Protein AF-A0A2K0T1P2-F1 (afdb_monomer_lite)

Structure (mmCIF, N/CA/C/O backbone):
data_AF-A0A2K0T1P2-F1
#
_entry.id   AF-A0A2K0T1P2-F1
#
loop_
_atom_site.group_PDB
_atom_site.id
_atom_site.type_symbol
_atom_site.label_atom_id
_atom_site.label_alt_id
_atom_site.label_comp_id
_atom_site.label_asym_id
_atom_site.label_entity_id
_atom_site.label_seq_id
_atom_site.pdbx_PDB_ins_code
_atom_site.Cartn_x
_atom_site.Cartn_y
_atom_site.Cartn_z
_atom_site.occupancy
_atom_site.B_iso_or_equiv
_atom_site.auth_seq_id
_atom_site.auth_comp_id
_atom_site.auth_asym_id
_atom_site.auth_atom_id
_atom_site.pdbx_PDB_model_num
ATOM 1 N N . MET A 1 1 ? -1.086 -5.918 3.665 1.00 89.31 1 MET A N 1
ATOM 2 C CA . MET A 1 1 ? -1.263 -5.015 2.496 1.00 89.31 1 MET A CA 1
ATOM 3 C C . MET A 1 1 ? -0.247 -5.387 1.423 1.00 89.31 1 MET A C 1
ATOM 5 O O . MET A 1 1 ? 0.865 -5.736 1.791 1.00 89.31 1 MET A O 1
ATOM 9 N N . VAL A 1 2 ? -0.609 -5.347 0.136 1.00 94.69 2 VAL A N 1
ATOM 10 C CA . VAL A 1 2 ? 0.267 -5.761 -0.981 1.00 94.69 2 VAL A CA 1
ATOM 11 C C . VAL A 1 2 ? 0.553 -4.573 -1.891 1.00 94.69 2 VAL A C 1
ATOM 13 O O . VAL A 1 2 ? -0.383 -3.948 -2.387 1.00 94.69 2 VAL A O 1
ATOM 16 N N . ASP A 1 3 ? 1.831 -4.298 -2.128 1.00 95.00 3 ASP A N 1
ATOM 17 C CA . ASP A 1 3 ? 2.312 -3.322 -3.098 1.00 95.00 3 ASP A CA 1
ATOM 18 C C . ASP A 1 3 ? 2.809 -4.021 -4.382 1.00 95.00 3 ASP A C 1
ATOM 20 O O . ASP A 1 3 ? 3.843 -4.705 -4.361 1.00 95.00 3 ASP A O 1
ATOM 24 N N . PRO A 1 4 ? 2.114 -3.843 -5.523 1.00 94.50 4 PRO A N 1
ATOM 25 C CA . PRO A 1 4 ? 2.559 -4.360 -6.819 1.00 94.50 4 PRO A CA 1
ATOM 26 C C . PRO A 1 4 ? 3.736 -3.560 -7.413 1.00 94.50 4 PRO A C 1
ATOM 28 O O . PRO A 1 4 ? 4.335 -3.949 -8.427 1.00 94.50 4 PRO A O 1
ATOM 31 N N . GLY A 1 5 ? 4.100 -2.442 -6.782 1.00 93.88 5 GLY A N 1
ATOM 32 C CA . GLY A 1 5 ? 4.999 -1.427 -7.297 1.00 93.88 5 GLY A CA 1
ATOM 33 C C . GLY A 1 5 ? 4.344 -0.581 -8.389 1.00 93.88 5 GLY A C 1
ATOM 34 O O . GLY A 1 5 ? 3.171 -0.741 -8.746 1.00 93.88 5 GLY A O 1
ATOM 35 N N . LEU A 1 6 ? 5.136 0.321 -8.975 1.00 95.31 6 LEU A N 1
ATOM 36 C CA . LEU A 1 6 ? 4.683 1.169 -10.074 1.00 95.31 6 LEU A CA 1
ATOM 37 C C . LEU A 1 6 ? 4.226 0.303 -11.255 1.00 95.31 6 LEU A C 1
ATOM 39 O O . LEU A 1 6 ? 5.048 -0.335 -11.910 1.00 95.31 6 LEU A O 1
ATOM 43 N N . THR A 1 7 ? 2.921 0.289 -11.529 1.00 95.94 7 THR A N 1
ATOM 44 C CA . THR A 1 7 ? 2.313 -0.589 -12.539 1.00 95.94 7 THR A CA 1
ATOM 45 C C . THR A 1 7 ? 1.661 0.247 -13.633 1.00 95.94 7 THR A C 1
ATOM 47 O O . THR A 1 7 ? 0.686 0.964 -13.389 1.00 95.94 7 THR A O 1
ATOM 50 N N . LYS A 1 8 ? 2.199 0.166 -14.855 1.00 95.06 8 LYS A N 1
ATOM 51 C CA . LYS A 1 8 ? 1.643 0.870 -16.019 1.00 95.06 8 LYS A CA 1
ATOM 52 C C . LYS A 1 8 ? 0.371 0.184 -16.516 1.00 95.06 8 LYS A C 1
ATOM 54 O O . LYS A 1 8 ? 0.140 -0.990 -16.241 1.00 95.06 8 LYS A O 1
ATOM 59 N N . GLY A 1 9 ? -0.463 0.933 -17.236 1.00 92.50 9 GLY A N 1
ATOM 60 C CA . GLY A 1 9 ? -1.730 0.431 -17.786 1.00 92.50 9 GLY A CA 1
ATOM 61 C C . GLY A 1 9 ? -2.914 0.428 -16.808 1.00 92.50 9 GLY A C 1
ATOM 62 O O . GLY A 1 9 ? -4.036 0.188 -17.226 1.00 92.50 9 GLY A O 1
ATOM 63 N N . THR A 1 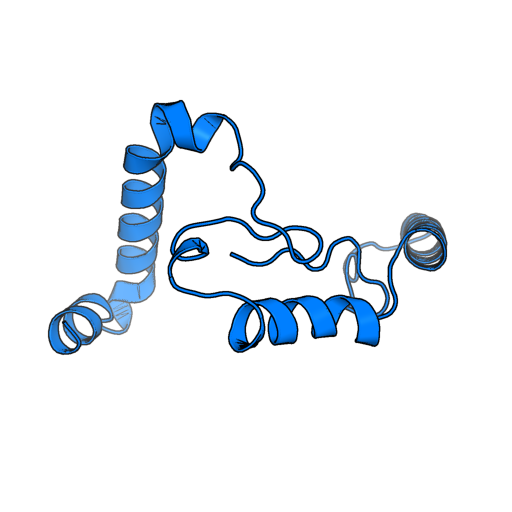10 ? -2.706 0.775 -15.534 1.00 93.06 10 THR A N 1
ATOM 64 C CA . THR A 1 10 ? -3.749 0.804 -14.481 1.00 93.06 10 THR A CA 1
ATOM 65 C C . THR A 1 10 ? -4.608 2.076 -14.475 1.00 93.06 10 THR A C 1
ATOM 67 O O . THR A 1 10 ? -5.529 2.217 -13.671 1.00 93.06 10 THR A O 1
ATOM 70 N N . GLY A 1 11 ? -4.285 3.051 -15.328 1.00 92.56 11 GLY A N 1
ATOM 71 C CA . GLY A 1 11 ? -4.874 4.390 -15.259 1.00 92.56 11 GLY A CA 1
ATOM 72 C C . GLY A 1 11 ? -4.346 5.232 -14.090 1.00 92.56 11 GLY A C 1
ATOM 73 O O . GLY A 1 11 ? -5.007 6.190 -13.682 1.00 92.56 11 GLY A O 1
ATOM 74 N N . LEU A 1 12 ? -3.179 4.893 -13.529 1.00 91.69 12 LEU A N 1
ATOM 75 C CA . LEU A 1 12 ? -2.468 5.768 -12.596 1.00 91.6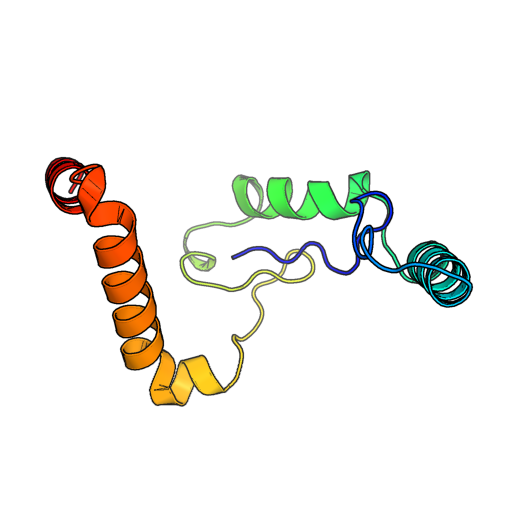9 12 LEU A CA 1
ATOM 76 C C . LEU A 1 12 ? -2.156 7.109 -13.283 1.00 91.69 12 LEU A C 1
ATOM 78 O O . LEU A 1 12 ? -1.569 7.135 -14.364 1.00 91.69 12 LEU A O 1
ATOM 82 N N . GLY A 1 13 ? -2.584 8.218 -12.673 1.00 91.19 13 GLY A N 1
ATOM 83 C CA . GLY A 1 13 ? -2.441 9.558 -13.253 1.00 91.19 13 GLY A CA 1
ATOM 84 C C . GLY A 1 13 ? -3.475 9.922 -14.326 1.00 91.19 13 GLY A C 1
ATOM 85 O O . GLY A 1 13 ? -3.238 10.861 -15.082 1.00 91.19 13 GLY A O 1
ATOM 86 N N . ARG A 1 14 ? -4.609 9.206 -14.411 1.00 94.12 14 ARG A N 1
ATOM 87 C CA . ARG A 1 14 ? -5.677 9.461 -15.403 1.00 94.12 14 ARG A CA 1
ATOM 88 C C . ARG A 1 14 ? -6.217 10.897 -15.400 1.00 94.12 14 ARG A C 1
ATOM 90 O O . ARG A 1 14 ? -6.614 11.385 -16.453 1.00 94.12 14 ARG A O 1
ATOM 97 N N . ASP A 1 15 ? -6.195 11.565 -14.249 1.00 94.31 15 ASP A N 1
ATOM 98 C CA . ASP A 1 15 ? -6.743 12.916 -14.083 1.00 94.31 15 ASP A CA 1
ATOM 99 C C . ASP A 1 15 ? -5.735 14.026 -14.414 1.00 94.31 15 ASP A C 1
ATOM 101 O O . ASP A 1 15 ? -6.099 15.202 -14.470 1.00 94.31 15 ASP A O 1
ATOM 105 N N . VAL A 1 16 ? -4.469 13.674 -14.674 1.00 93.69 16 VAL A N 1
ATOM 106 C CA . VAL A 1 16 ? -3.446 14.636 -15.096 1.00 93.69 16 VAL A CA 1
ATOM 107 C C . VAL A 1 16 ? -3.722 15.056 -16.537 1.00 93.69 16 VAL A C 1
ATOM 109 O O . VAL A 1 16 ? -3.757 14.229 -17.448 1.00 93.69 16 VAL A O 1
ATOM 112 N N . LYS A 1 17 ? -3.897 16.363 -16.753 1.00 93.12 17 LYS A N 1
ATOM 113 C CA . LYS A 1 17 ? -4.243 16.952 -18.055 1.00 93.12 17 LYS A CA 1
ATOM 114 C C . LYS A 1 17 ? -3.065 17.698 -18.681 1.00 93.12 17 LYS A C 1
ATOM 116 O O . LYS A 1 17 ? -2.076 18.021 -18.025 1.00 93.12 17 LYS A O 1
ATOM 121 N N . GLY A 1 18 ? -3.195 17.992 -19.973 1.00 93.81 18 GLY A N 1
ATOM 122 C CA . GLY A 1 18 ? -2.239 18.814 -20.712 1.00 93.81 18 GLY A CA 1
ATOM 1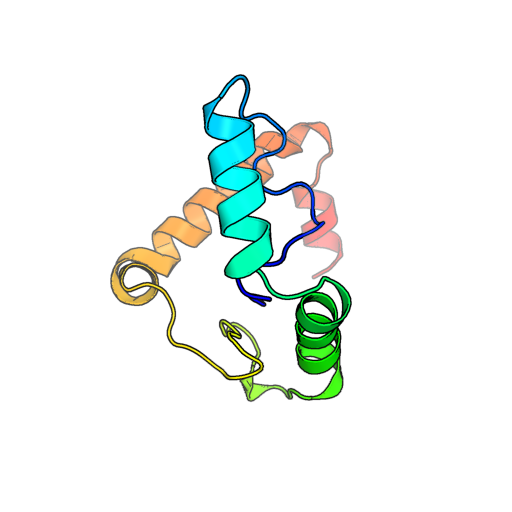23 C C . GLY A 1 18 ? -0.882 18.133 -20.947 1.00 93.81 18 GLY A C 1
ATOM 124 O O . GLY A 1 18 ? -0.785 16.902 -20.885 1.00 93.81 18 GLY A O 1
ATOM 125 N N . PRO A 1 19 ? 0.176 18.918 -21.224 1.00 93.31 19 PRO A N 1
ATOM 126 C CA . PRO A 1 19 ? 1.510 18.408 -21.562 1.00 93.31 19 PRO A CA 1
ATOM 127 C C . PRO A 1 19 ? 2.112 17.474 -20.504 1.00 93.31 19 PRO A C 1
ATOM 129 O O . PRO A 1 19 ? 2.782 16.500 -20.843 1.00 93.31 19 PRO A O 1
ATOM 132 N N . LEU A 1 20 ? 1.811 17.714 -19.223 1.00 94.12 20 LEU A N 1
ATOM 133 C CA . LEU A 1 20 ? 2.281 16.882 -18.114 1.00 94.12 20 LEU A CA 1
ATOM 134 C C . LEU A 1 20 ? 1.774 15.435 -18.211 1.00 94.12 20 LEU A C 1
ATOM 136 O O . LEU A 1 20 ? 2.484 14.509 -17.825 1.00 94.12 20 LEU A O 1
ATOM 140 N N . SER A 1 21 ? 0.587 15.220 -18.788 1.00 93.31 21 SER A N 1
ATOM 141 C CA . SER A 1 21 ? 0.035 13.875 -18.987 1.00 93.31 21 SER A CA 1
ATOM 142 C C . SER A 1 21 ? 0.899 13.023 -19.923 1.00 93.31 21 SER A C 1
ATOM 144 O O . SER A 1 21 ? 1.033 11.819 -19.710 1.00 93.31 21 SER A O 1
ATOM 146 N N . PHE A 1 22 ? 1.531 13.634 -20.930 1.00 93.38 22 PHE A N 1
ATOM 147 C CA . PHE A 1 22 ? 2.411 12.933 -21.864 1.00 93.38 22 PHE A CA 1
ATOM 148 C C . PHE A 1 22 ? 3.731 12.557 -21.201 1.00 93.38 22 PHE A C 1
ATOM 150 O O . PHE A 1 22 ? 4.162 11.412 -21.320 1.00 93.38 22 PHE A O 1
ATOM 157 N N . ALA A 1 23 ? 4.330 13.488 -20.453 1.00 94.69 23 ALA A N 1
ATOM 158 C CA . ALA A 1 23 ? 5.535 13.215 -19.676 1.00 94.69 23 ALA A CA 1
ATOM 159 C C . ALA A 1 23 ? 5.292 12.095 -18.652 1.00 94.69 23 ALA A C 1
ATOM 161 O O . ALA A 1 23 ? 6.075 11.149 -18.575 1.00 94.69 23 ALA A O 1
ATOM 162 N N . LEU A 1 24 ? 4.163 12.146 -17.935 1.00 94.19 24 LEU A N 1
ATOM 163 C CA . LEU A 1 24 ? 3.781 11.116 -16.973 1.00 94.19 24 LEU A CA 1
ATOM 164 C C . LEU A 1 24 ? 3.552 9.760 -17.648 1.00 94.19 24 LEU A C 1
ATOM 166 O O . LEU A 1 24 ? 4.078 8.755 -17.181 1.00 94.19 24 LEU A O 1
ATOM 170 N N . LYS A 1 25 ? 2.823 9.711 -18.769 1.00 93.50 25 LYS A N 1
ATOM 171 C CA . LYS A 1 25 ? 2.630 8.469 -19.538 1.00 93.50 25 LYS A CA 1
ATOM 172 C C . LYS A 1 25 ? 3.953 7.896 -20.043 1.00 93.50 25 LYS A C 1
ATOM 174 O O . LYS A 1 25 ? 4.141 6.686 -19.966 1.00 93.50 25 LYS A O 1
ATOM 179 N N . GLY A 1 26 ? 4.867 8.744 -20.516 1.00 95.06 26 GLY A N 1
ATOM 180 C CA . GLY A 1 26 ? 6.212 8.335 -20.924 1.00 95.06 26 GLY A CA 1
ATOM 181 C C . GLY A 1 26 ? 7.001 7.736 -19.760 1.00 95.06 26 GLY A C 1
ATOM 182 O O . GLY A 1 26 ? 7.498 6.616 -19.863 1.00 95.06 26 GLY A O 1
ATOM 183 N N . PHE A 1 27 ? 7.032 8.433 -18.622 1.00 95.56 27 PHE A N 1
ATOM 184 C CA . PHE A 1 27 ? 7.685 7.959 -17.403 1.00 95.56 27 PHE A CA 1
ATOM 185 C C . PHE A 1 27 ? 7.103 6.625 -16.918 1.00 95.56 27 PHE A C 1
ATOM 187 O O . PHE A 1 27 ? 7.849 5.667 -16.723 1.00 95.56 27 PHE A O 1
ATOM 194 N N . LEU A 1 28 ? 5.775 6.521 -16.794 1.00 95.00 28 LEU A N 1
ATOM 195 C CA . LEU A 1 28 ? 5.090 5.280 -16.423 1.00 95.00 28 LEU A CA 1
ATOM 196 C C . LEU A 1 28 ? 5.363 4.160 -17.434 1.00 95.00 28 LEU A C 1
ATOM 198 O O . LEU A 1 28 ? 5.523 3.010 -17.042 1.00 95.00 28 LEU A O 1
ATOM 202 N N . GLY A 1 29 ? 5.445 4.476 -18.727 1.00 94.81 29 GLY A N 1
ATOM 203 C CA . GLY A 1 29 ? 5.759 3.515 -19.782 1.00 94.81 29 GLY A CA 1
ATOM 204 C C . GLY A 1 29 ? 7.124 2.845 -19.603 1.00 94.81 29 GLY A C 1
ATOM 205 O O . GLY A 1 29 ? 7.239 1.638 -19.843 1.00 94.81 29 GLY A O 1
ATOM 206 N N . VAL A 1 30 ? 8.123 3.610 -19.148 1.00 96.00 30 VAL A N 1
ATOM 207 C CA . VAL A 1 30 ? 9.508 3.154 -18.941 1.00 96.00 30 VAL A CA 1
ATOM 208 C C . VAL A 1 30 ? 9.713 2.549 -17.551 1.00 96.00 30 VAL A C 1
ATOM 210 O O . VAL A 1 30 ? 10.221 1.438 -17.438 1.00 96.00 30 VAL A O 1
ATOM 213 N N . ALA A 1 31 ? 9.314 3.258 -16.494 1.00 95.62 31 ALA A N 1
ATOM 214 C CA . ALA A 1 31 ? 9.563 2.862 -15.108 1.00 95.62 31 ALA A CA 1
ATOM 215 C C . ALA A 1 31 ? 8.531 1.854 -14.572 1.00 95.62 31 ALA A C 1
ATOM 217 O O . ALA A 1 31 ? 8.804 1.121 -13.620 1.00 95.62 31 ALA A O 1
ATOM 218 N N . GLY A 1 32 ? 7.334 1.821 -15.163 1.00 95.12 32 GLY A N 1
ATOM 219 C CA . GLY A 1 32 ? 6.228 0.991 -14.709 1.00 95.12 32 GLY A CA 1
ATOM 220 C C . GLY A 1 32 ? 6.316 -0.454 -15.194 1.00 95.12 32 GLY A C 1
ATOM 221 O O . GLY A 1 32 ? 6.528 -0.746 -16.375 1.00 95.12 32 GLY A O 1
ATOM 222 N N . ARG A 1 33 ? 6.063 -1.380 -14.272 1.00 95.69 33 ARG A N 1
ATOM 223 C CA . ARG A 1 33 ? 5.894 -2.808 -14.547 1.00 95.69 33 ARG A CA 1
ATOM 224 C C . ARG A 1 33 ? 4.621 -3.051 -15.355 1.00 95.69 33 ARG A C 1
ATOM 226 O O . ARG A 1 33 ? 3.630 -2.353 -15.133 1.00 95.69 33 ARG A O 1
ATOM 233 N N . PRO A 1 34 ? 4.622 -4.038 -16.266 1.00 95.81 34 PRO A N 1
ATOM 234 C CA . PRO A 1 34 ? 3.405 -4.447 -16.956 1.00 95.81 34 PRO A CA 1
ATOM 235 C C . PRO A 1 34 ? 2.380 -5.019 -15.960 1.00 95.81 34 PRO A C 1
ATOM 237 O O . PRO A 1 34 ? 2.754 -5.532 -14.899 1.00 95.81 34 PRO A O 1
ATOM 240 N N . THR A 1 35 ? 1.093 -4.913 -16.293 1.00 95.81 35 THR A N 1
ATOM 241 C CA . THR A 1 35 ? -0.022 -5.269 -15.400 1.00 95.81 35 THR A CA 1
ATOM 242 C C . THR A 1 35 ? -0.009 -6.744 -15.011 1.00 95.81 35 THR A C 1
ATOM 244 O O . THR A 1 35 ? -0.336 -7.080 -13.879 1.00 95.81 35 THR A O 1
ATOM 247 N N . GLU A 1 36 ? 0.452 -7.626 -15.891 1.00 96.00 36 GLU A N 1
ATOM 248 C CA . GLU A 1 36 ? 0.615 -9.056 -15.624 1.00 96.00 36 GLU A CA 1
ATOM 249 C C . GLU A 1 36 ? 1.605 -9.293 -14.475 1.00 96.00 36 GLU A C 1
ATOM 251 O O . GLU A 1 36 ? 1.349 -10.082 -13.572 1.00 96.00 36 GLU A O 1
ATOM 256 N N . ARG A 1 37 ? 2.718 -8.548 -14.444 1.00 95.88 37 ARG A N 1
ATOM 257 C CA . ARG A 1 37 ? 3.711 -8.660 -13.364 1.00 95.88 37 ARG A CA 1
ATOM 258 C C . ARG A 1 37 ? 3.214 -8.032 -12.063 1.00 95.88 37 ARG A C 1
ATOM 260 O O . ARG A 1 37 ? 3.478 -8.579 -11.001 1.00 95.88 37 ARG A O 1
ATOM 267 N N . GLY A 1 38 ? 2.525 -6.893 -12.144 1.00 95.25 38 GLY A N 1
ATOM 268 C CA . GLY A 1 38 ? 1.929 -6.254 -10.967 1.00 95.25 38 GLY A CA 1
ATOM 269 C C . GLY A 1 38 ? 0.820 -7.109 -10.351 1.00 95.25 38 GLY A C 1
ATOM 270 O O . GLY A 1 38 ? 0.776 -7.292 -9.146 1.00 95.25 38 GLY A O 1
ATOM 271 N N . SER A 1 39 ? -0.045 -7.708 -11.170 1.00 94.75 3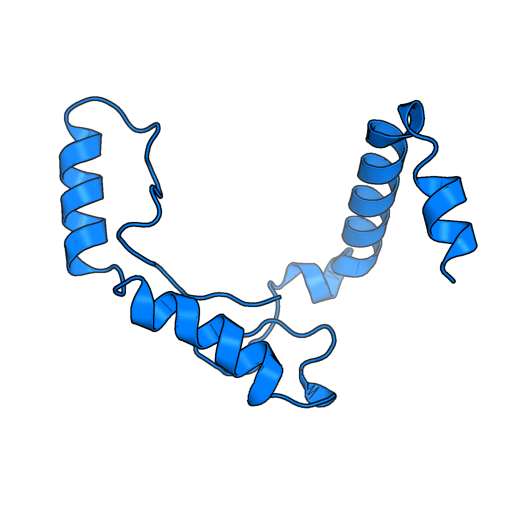9 SER A N 1
ATOM 272 C CA . SER A 1 39 ? -1.123 -8.577 -10.682 1.00 94.75 39 SER A CA 1
ATOM 273 C C . SER A 1 39 ? -0.605 -9.876 -10.057 1.00 94.75 39 SER A C 1
ATOM 275 O O . SER A 1 39 ? -1.158 -10.334 -9.057 1.00 94.75 39 SER A O 1
ATOM 277 N N . ALA A 1 40 ? 0.498 -10.424 -10.577 1.00 95.94 40 ALA A N 1
ATOM 278 C CA . ALA A 1 40 ? 1.136 -11.612 -10.019 1.00 95.94 40 ALA A CA 1
ATOM 279 C C . ALA A 1 40 ? 1.553 -11.449 -8.545 1.00 95.94 40 ALA A C 1
ATOM 281 O O . ALA A 1 40 ? 1.534 -12.435 -7.815 1.00 95.94 40 ALA A O 1
ATOM 282 N N . THR A 1 41 ? 1.856 -10.233 -8.066 1.00 95.56 41 THR A N 1
ATOM 283 C CA . THR A 1 41 ? 2.197 -10.026 -6.645 1.00 95.56 41 THR A CA 1
ATOM 284 C C . THR A 1 41 ? 1.007 -10.258 -5.718 1.00 95.56 41 THR A C 1
ATOM 286 O O . THR A 1 41 ? 1.197 -10.653 -4.574 1.00 95.56 41 THR A O 1
ATOM 289 N N . TYR A 1 42 ? -0.226 -10.029 -6.184 1.00 95.00 42 TYR A N 1
ATOM 290 C CA . TYR A 1 42 ? -1.421 -10.358 -5.403 1.00 95.00 42 TYR A CA 1
ATOM 291 C C . TYR A 1 42 ? -1.648 -11.866 -5.345 1.00 95.00 42 TYR A C 1
ATOM 293 O O . TYR A 1 42 ? -1.989 -12.389 -4.290 1.00 95.00 42 TYR A O 1
ATOM 301 N N . VAL A 1 43 ? -1.428 -12.570 -6.460 1.00 95.62 43 VAL A N 1
ATOM 302 C CA . VAL A 1 43 ? -1.519 -14.038 -6.505 1.00 95.62 43 VAL A CA 1
ATOM 303 C C . VAL A 1 43 ? -0.490 -14.661 -5.565 1.00 95.62 43 VAL A C 1
ATOM 305 O O . VAL A 1 43 ? -0.826 -15.534 -4.771 1.00 95.62 43 VAL A O 1
ATOM 308 N N . ASP A 1 44 ? 0.743 -14.162 -5.604 1.00 95.50 44 ASP A N 1
ATOM 309 C CA . ASP A 1 44 ? 1.810 -14.560 -4.692 1.00 95.50 44 ASP A CA 1
ATOM 310 C C . ASP A 1 44 ? 1.468 -14.252 -3.224 1.00 95.50 44 ASP A C 1
ATOM 312 O O . ASP A 1 44 ? 1.618 -15.117 -2.370 1.00 95.50 44 ASP A O 1
ATOM 316 N N . ALA A 1 45 ? 0.889 -13.089 -2.917 1.00 94.25 45 ALA A N 1
ATOM 317 C CA . ALA A 1 45 ? 0.452 -12.777 -1.555 1.00 94.25 45 ALA A CA 1
ATOM 318 C C . ALA A 1 45 ? -0.601 -13.758 -1.004 1.00 94.25 45 ALA A C 1
ATOM 320 O O . ALA A 1 45 ? -0.624 -14.004 0.201 1.00 94.25 45 ALA A O 1
ATOM 321 N N . VAL A 1 46 ? -1.464 -14.308 -1.867 1.00 93.25 46 VAL A N 1
ATOM 322 C CA . VAL A 1 46 ? -2.520 -15.260 -1.479 1.00 93.25 46 VAL A CA 1
ATOM 323 C C . VAL A 1 46 ? -2.004 -16.699 -1.416 1.00 93.25 46 VAL A C 1
ATOM 325 O O . VAL A 1 46 ? -2.401 -17.444 -0.525 1.00 93.25 46 VAL A O 1
ATOM 328 N N . LEU A 1 47 ? -1.153 -17.109 -2.362 1.00 95.19 47 LEU A N 1
ATOM 329 C CA . LEU A 1 47 ? -0.746 -18.512 -2.538 1.00 95.19 47 LEU A CA 1
ATOM 330 C C . LEU A 1 47 ? 0.680 -18.816 -2.060 1.00 95.19 47 LEU A C 1
ATOM 332 O O . LEU A 1 47 ? 0.986 -19.961 -1.739 1.00 95.19 47 LEU A O 1
ATOM 336 N N . GLY A 1 48 ? 1.557 -17.815 -2.054 1.00 93.56 48 GLY A N 1
ATOM 337 C CA . GLY A 1 48 ? 2.985 -17.934 -1.751 1.00 93.56 48 GLY A CA 1
ATOM 338 C C . GLY A 1 48 ? 3.363 -17.559 -0.318 1.00 93.56 48 GLY A C 1
ATOM 339 O O . GLY A 1 48 ? 4.469 -17.874 0.119 1.00 93.56 48 GLY A O 1
ATOM 340 N N . HIS A 1 49 ? 2.460 -16.930 0.439 1.00 93.00 49 HIS A N 1
ATOM 341 C CA . HIS A 1 49 ? 2.722 -16.480 1.805 1.00 93.00 49 HIS A CA 1
ATOM 342 C C . HIS A 1 49 ? 1.803 -17.149 2.838 1.00 93.00 49 HIS A C 1
ATOM 344 O O . HIS A 1 49 ? 0.620 -17.376 2.601 1.00 93.00 49 HIS A O 1
ATOM 350 N N . GLY A 1 50 ? 2.374 -17.461 4.005 1.00 89.81 50 GLY A N 1
ATOM 351 C CA . GLY A 1 50 ? 1.672 -18.073 5.135 1.00 89.81 50 GLY A CA 1
ATOM 352 C C . GLY A 1 50 ? 1.274 -17.066 6.216 1.00 89.81 50 GLY A C 1
ATOM 353 O O . GLY A 1 50 ? 1.216 -15.861 5.987 1.00 89.81 50 GLY A O 1
ATOM 354 N N . LYS A 1 51 ? 1.049 -17.562 7.439 1.00 90.31 51 LYS A N 1
ATOM 355 C CA . LYS A 1 51 ? 0.643 -16.738 8.595 1.00 90.31 51 LYS A CA 1
ATOM 356 C C . LYS A 1 51 ? 1.613 -15.592 8.901 1.00 90.31 51 LYS A C 1
ATOM 358 O O . LYS A 1 51 ? 1.178 -14.557 9.389 1.00 90.31 51 LYS A O 1
ATOM 363 N N . ASP A 1 52 ? 2.886 -15.747 8.554 1.00 88.12 52 ASP A N 1
ATOM 364 C CA . ASP A 1 52 ? 3.930 -14.748 8.798 1.00 88.12 52 ASP A CA 1
ATOM 365 C C . ASP A 1 52 ? 3.760 -13.460 7.970 1.00 88.12 52 ASP A C 1
ATOM 367 O O . ASP A 1 52 ? 4.403 -12.456 8.265 1.00 88.12 52 ASP A O 1
ATOM 371 N N . SER A 1 53 ? 2.920 -13.450 6.926 1.00 90.12 53 SER A N 1
ATOM 372 C CA . SER A 1 53 ? 2.570 -12.216 6.203 1.00 90.12 53 SER A CA 1
ATOM 373 C C . SER A 1 53 ? 1.347 -11.501 6.786 1.00 90.12 53 SER A C 1
ATOM 375 O O . SER A 1 53 ? 1.018 -10.391 6.354 1.00 90.12 53 SER A O 1
ATOM 377 N N . HIS A 1 54 ? 0.665 -12.093 7.774 1.00 90.31 54 HIS A N 1
ATOM 378 C CA . HIS A 1 54 ? -0.509 -11.486 8.388 1.00 90.31 54 HIS A CA 1
ATOM 379 C C . HIS A 1 54 ? -0.139 -10.154 9.052 1.00 90.31 54 HIS A C 1
ATOM 381 O O . HIS A 1 54 ? 0.870 -10.048 9.744 1.00 90.31 54 HIS A O 1
ATOM 387 N N . GLY A 1 55 ? -0.923 -9.107 8.783 1.00 87.94 55 GLY A N 1
ATOM 388 C CA . GLY A 1 55 ? -0.635 -7.747 9.257 1.00 87.94 55 GLY A CA 1
ATOM 389 C C . GLY A 1 55 ? 0.613 -7.090 8.645 1.00 87.94 55 GLY A C 1
ATOM 390 O O . GLY A 1 55 ? 0.912 -5.945 8.970 1.00 87.94 55 GLY A O 1
ATOM 391 N N . SER A 1 56 ? 1.329 -7.765 7.739 1.00 91.00 56 SER A N 1
ATOM 392 C CA . SER A 1 56 ? 2.552 -7.240 7.127 1.00 91.00 56 SER A CA 1
ATOM 393 C C . SER A 1 56 ? 2.278 -6.442 5.849 1.00 91.00 56 SER A C 1
ATOM 395 O O . SER A 1 56 ? 1.203 -6.503 5.231 1.00 91.00 56 SER A O 1
ATOM 397 N N . PHE A 1 57 ? 3.292 -5.689 5.430 1.00 93.62 57 PHE A N 1
ATOM 398 C CA . PHE A 1 57 ? 3.341 -5.029 4.133 1.00 93.62 57 PHE A CA 1
ATOM 399 C C . PHE A 1 57 ? 4.214 -5.840 3.177 1.00 93.62 57 PHE A C 1
ATOM 401 O O . PHE A 1 57 ? 5.376 -6.107 3.466 1.00 9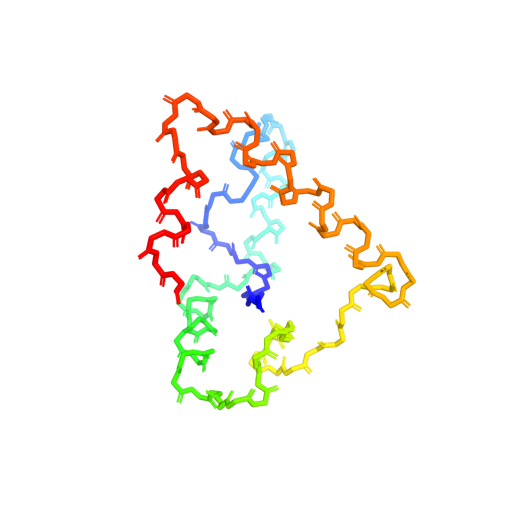3.62 57 PHE A O 1
ATOM 408 N N . LEU A 1 58 ? 3.646 -6.263 2.050 1.00 95.00 58 LEU A N 1
ATOM 409 C CA . LEU A 1 58 ? 4.354 -7.021 1.027 1.00 95.00 58 LEU A CA 1
ATOM 410 C C . LEU A 1 58 ? 4.793 -6.087 -0.091 1.00 95.00 58 LEU A C 1
ATOM 412 O O . LEU A 1 58 ? 3.950 -5.484 -0.746 1.00 95.00 58 LEU A O 1
ATOM 416 N N . MET A 1 59 ? 6.098 -6.025 -0.348 1.00 93.50 59 MET A N 1
ATOM 417 C CA . MET A 1 59 ? 6.671 -5.305 -1.483 1.00 93.50 59 MET A CA 1
ATOM 418 C C . MET A 1 59 ? 7.588 -6.251 -2.251 1.00 93.50 59 MET A C 1
ATOM 420 O O . MET A 1 59 ? 8.513 -6.829 -1.683 1.00 93.50 59 MET A O 1
ATOM 424 N N . ASN A 1 60 ? 7.350 -6.405 -3.556 1.00 90.94 60 ASN A N 1
ATOM 425 C CA . ASN A 1 60 ? 8.103 -7.337 -4.409 1.00 90.94 60 ASN A CA 1
ATOM 426 C C . ASN A 1 60 ? 8.100 -8.786 -3.881 1.00 90.94 60 ASN A C 1
ATOM 428 O O . ASN A 1 60 ? 9.159 -9.418 -3.860 1.00 90.94 60 ASN A O 1
ATOM 432 N N . CYS A 1 61 ? 6.938 -9.294 -3.450 1.00 93.31 61 CYS A N 1
ATOM 433 C CA . CYS A 1 61 ? 6.786 -10.673 -2.950 1.00 93.31 61 CYS A CA 1
ATOM 434 C C . CYS A 1 61 ? 7.625 -10.967 -1.690 1.00 93.31 61 CYS A C 1
ATOM 436 O O . CYS A 1 61 ? 8.103 -12.078 -1.469 1.00 93.31 61 CYS A O 1
ATOM 438 N N . LYS A 1 62 ? 7.895 -9.937 -0.880 1.00 94.12 62 LYS A N 1
ATOM 439 C CA . LYS A 1 62 ? 8.660 -10.043 0.366 1.00 94.12 62 LYS A CA 1
ATOM 440 C C . LYS A 1 62 ? 8.019 -9.198 1.453 1.00 94.12 62 LYS A C 1
ATOM 442 O O . LYS A 1 62 ? 7.543 -8.097 1.173 1.00 94.12 62 LYS A O 1
ATOM 447 N N . ASN A 1 63 ? 8.070 -9.691 2.690 1.00 93.50 63 ASN A N 1
ATOM 448 C CA . ASN A 1 63 ? 7.709 -8.903 3.864 1.00 93.50 63 ASN A CA 1
ATOM 449 C C . ASN A 1 63 ? 8.667 -7.709 3.969 1.00 93.50 63 ASN A C 1
ATOM 451 O O . ASN A 1 63 ? 9.884 -7.876 4.061 1.00 93.50 63 ASN A O 1
ATOM 455 N N . ALA A 1 64 ? 8.101 -6.512 3.927 1.00 93.50 64 ALA A N 1
ATOM 456 C CA . ALA A 1 64 ? 8.791 -5.242 4.031 1.00 93.50 64 ALA A CA 1
ATOM 457 C C . ALA A 1 64 ? 8.382 -4.531 5.333 1.00 93.50 64 ALA A C 1
ATOM 459 O O . ALA A 1 64 ? 7.272 -4.745 5.833 1.00 93.50 64 ALA A O 1
ATOM 460 N N . PRO A 1 65 ? 9.262 -3.684 5.895 1.00 92.50 65 PRO A N 1
ATOM 461 C CA . PRO A 1 65 ? 8.905 -2.860 7.041 1.00 92.50 65 PRO A CA 1
ATOM 462 C C . PRO A 1 65 ? 7.784 -1.882 6.675 1.00 92.50 65 PRO A C 1
ATOM 464 O O . PRO A 1 65 ? 7.663 -1.441 5.529 1.00 92.50 65 PRO A O 1
ATOM 467 N N . LEU A 1 66 ? 6.979 -1.529 7.673 1.00 91.62 66 LEU A N 1
ATOM 468 C CA . LEU A 1 66 ? 5.972 -0.484 7.543 1.00 91.62 66 LEU A CA 1
ATOM 469 C C . LEU A 1 66 ? 6.635 0.899 7.552 1.00 91.62 66 LEU A C 1
ATOM 471 O O . LEU A 1 66 ? 7.808 1.058 7.900 1.00 91.62 66 LEU A O 1
ATOM 475 N N . ALA A 1 67 ? 5.873 1.924 7.173 1.00 90.44 67 ALA A N 1
ATOM 476 C CA . ALA A 1 67 ? 6.323 3.301 7.329 1.00 90.44 67 ALA A CA 1
ATOM 477 C C . ALA A 1 67 ? 6.593 3.615 8.813 1.00 90.44 67 ALA A C 1
ATOM 479 O O . ALA A 1 67 ? 5.899 3.107 9.688 1.00 90.44 67 ALA A O 1
ATOM 480 N N . CYS A 1 68 ? 7.576 4.479 9.089 1.00 92.88 68 CYS A N 1
ATOM 481 C CA . CYS A 1 68 ? 8.078 4.746 10.445 1.00 92.88 68 CYS A CA 1
ATOM 482 C C . CYS A 1 68 ? 6.968 5.052 11.471 1.00 92.88 68 CYS A C 1
ATOM 484 O O . CYS A 1 68 ? 6.997 4.544 12.588 1.00 92.88 68 CYS A O 1
ATOM 486 N N . TRP A 1 69 ? 5.949 5.813 11.064 1.00 91.38 69 TRP A N 1
ATOM 487 C CA . TRP A 1 69 ? 4.839 6.214 11.930 1.00 91.38 69 TRP A CA 1
ATOM 488 C C . TRP A 1 69 ? 3.993 5.043 12.452 1.00 91.38 69 TRP A C 1
ATOM 490 O O . TRP A 1 69 ? 3.399 5.161 13.519 1.00 91.38 69 TRP A O 1
ATOM 500 N N . PHE A 1 70 ? 3.979 3.888 11.771 1.00 91.81 70 PHE A N 1
ATOM 501 C CA . PHE A 1 70 ? 3.313 2.685 12.287 1.00 91.81 70 PHE A CA 1
ATOM 502 C C . PHE A 1 70 ? 3.929 2.191 13.600 1.00 91.81 70 PHE A C 1
ATOM 504 O O . PHE A 1 70 ? 3.250 1.525 14.376 1.00 91.81 70 PHE A O 1
ATOM 511 N N . TYR A 1 71 ? 5.196 2.520 13.853 1.00 92.50 71 TYR A N 1
ATOM 512 C CA . TYR A 1 71 ? 5.917 2.135 15.063 1.00 92.50 71 TYR A CA 1
ATOM 513 C C . TYR A 1 71 ? 5.892 3.216 16.152 1.00 92.50 71 TYR A C 1
ATOM 515 O O . TYR A 1 71 ? 6.363 2.954 17.256 1.00 92.50 71 TYR A O 1
ATOM 523 N N . THR A 1 72 ? 5.367 4.412 15.861 1.00 95.06 72 THR A N 1
ATOM 524 C CA . THR A 1 72 ? 5.186 5.486 16.850 1.00 95.06 72 THR A CA 1
ATOM 525 C C . THR A 1 72 ? 3.719 5.589 17.252 1.00 95.06 72 THR A C 1
ATOM 527 O O . THR A 1 72 ? 3.319 5.076 18.292 1.00 95.06 72 THR A O 1
ATOM 530 N N . ASP A 1 73 ? 2.898 6.164 16.379 1.00 94.75 73 ASP A N 1
ATOM 531 C CA . ASP A 1 73 ? 1.508 6.546 16.644 1.00 94.75 73 ASP A CA 1
ATOM 532 C C . ASP A 1 73 ? 0.523 5.668 15.855 1.00 94.75 73 ASP A C 1
ATOM 534 O O . ASP A 1 73 ? -0.670 5.956 15.767 1.00 94.75 73 ASP A O 1
ATOM 538 N N . GLY A 1 74 ? 1.026 4.577 15.267 1.00 92.50 74 GLY A N 1
ATOM 539 C CA . GLY A 1 74 ? 0.308 3.710 14.337 1.00 92.50 74 GLY A CA 1
ATOM 540 C C . GLY A 1 74 ? -1.027 3.203 14.865 1.00 92.50 74 GLY A C 1
ATOM 541 O O . GLY A 1 74 ? -2.020 3.276 14.146 1.00 92.50 74 GLY A O 1
ATOM 542 N N . THR A 1 75 ? -1.077 2.735 16.115 1.00 93.06 75 THR A N 1
ATOM 543 C CA . THR A 1 75 ? -2.320 2.243 16.734 1.00 93.06 75 THR A CA 1
ATOM 544 C C . THR A 1 75 ? -3.365 3.349 16.842 1.00 93.06 75 THR A C 1
ATOM 546 O O . THR A 1 75 ? -4.493 3.169 16.401 1.00 93.06 75 THR A O 1
ATOM 549 N N . GLN A 1 76 ? -2.972 4.522 17.344 1.00 96.38 76 GLN A N 1
ATOM 550 C CA . GLN A 1 76 ? -3.882 5.655 17.544 1.00 96.38 76 GLN A CA 1
ATOM 551 C C . GLN A 1 76 ? -4.432 6.163 16.208 1.00 96.38 76 GLN A C 1
ATOM 553 O O . GLN A 1 76 ? -5.628 6.410 16.083 1.00 96.38 76 GLN A O 1
ATOM 558 N N . LEU A 1 77 ? -3.569 6.270 15.194 1.00 95.31 77 LEU A N 1
ATOM 559 C CA . LEU A 1 77 ? -3.967 6.677 13.848 1.00 95.31 77 LEU A CA 1
ATOM 560 C C . LEU A 1 77 ? -4.845 5.624 13.161 1.00 95.31 77 LEU A C 1
ATOM 562 O O . LEU A 1 77 ? -5.799 5.985 12.478 1.00 95.31 77 LEU A O 1
ATOM 566 N N . THR A 1 78 ? -4.558 4.335 13.357 1.00 93.75 78 THR A N 1
ATOM 567 C CA . THR A 1 78 ? -5.377 3.244 12.806 1.00 93.75 78 THR A CA 1
ATOM 568 C C . THR A 1 78 ? -6.776 3.250 13.418 1.00 93.75 78 THR A C 1
ATOM 570 O O . THR A 1 78 ? -7.755 3.201 12.677 1.00 93.75 78 THR A O 1
ATOM 573 N N . ASP A 1 79 ? -6.879 3.375 14.743 1.00 96.12 79 ASP A N 1
ATOM 574 C CA . ASP A 1 79 ? -8.162 3.428 15.450 1.00 96.12 79 ASP A CA 1
ATOM 575 C C . ASP A 1 79 ? -8.969 4.670 15.059 1.00 96.12 79 ASP A C 1
ATOM 577 O O . ASP A 1 79 ? -10.179 4.587 14.852 1.00 96.12 79 ASP A O 1
ATOM 581 N N . LEU A 1 80 ? -8.306 5.821 14.922 1.00 97.19 80 LEU A N 1
ATOM 582 C CA . LEU A 1 80 ? -8.942 7.063 14.489 1.00 97.19 80 LEU A CA 1
ATOM 583 C C . LEU A 1 80 ? -9.533 6.922 13.081 1.00 97.19 80 LEU A C 1
ATOM 585 O O . LEU A 1 80 ? -10.730 7.142 12.912 1.00 97.19 80 LEU A O 1
ATOM 589 N N . VAL A 1 81 ? -8.741 6.463 12.104 1.00 96.31 81 VAL A N 1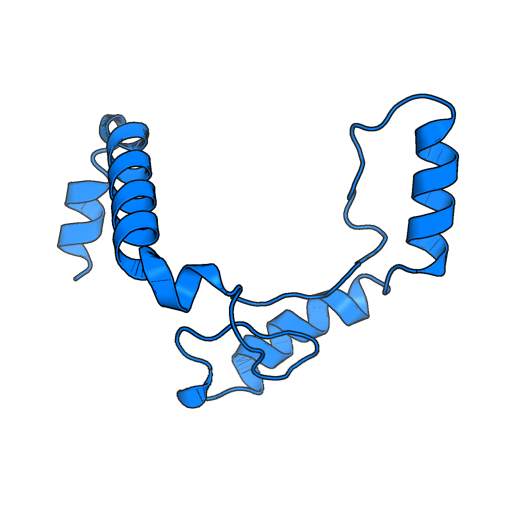
ATOM 590 C CA . VAL A 1 81 ? -9.211 6.256 10.722 1.00 96.31 81 VAL A CA 1
ATOM 591 C C . VAL A 1 81 ? -10.336 5.222 10.667 1.00 96.31 81 VAL A C 1
ATOM 593 O O . VAL A 1 81 ? -11.309 5.403 9.932 1.00 96.31 81 VAL A O 1
ATOM 596 N N . TRP A 1 82 ? -10.236 4.143 11.447 1.00 95.50 82 TRP A N 1
ATOM 597 C CA . TRP A 1 82 ? -11.279 3.122 11.526 1.00 95.50 82 TRP A CA 1
ATOM 598 C C . TRP A 1 82 ? -12.600 3.695 12.052 1.00 95.50 82 TRP A C 1
ATOM 600 O O . TRP A 1 82 ? -13.642 3.525 11.417 1.00 95.50 82 TRP A O 1
ATOM 610 N N . ASN A 1 83 ? -12.558 4.428 13.167 1.00 96.38 83 ASN A N 1
ATOM 611 C CA . ASN A 1 83 ? -13.741 5.038 13.769 1.00 96.38 83 ASN A CA 1
ATOM 612 C C . ASN A 1 83 ? -14.365 6.105 12.859 1.00 96.38 83 ASN A C 1
ATOM 614 O O . ASN A 1 83 ? -15.582 6.119 12.687 1.00 96.38 83 ASN A O 1
ATOM 618 N N . GLU A 1 84 ? -13.554 6.968 12.241 1.00 97.38 84 GLU A N 1
ATOM 619 C CA . GLU A 1 84 ? -14.028 7.966 11.273 1.00 97.38 84 GLU A CA 1
ATOM 620 C C . GLU A 1 84 ? -14.722 7.297 10.080 1.00 97.38 84 GLU A C 1
ATOM 622 O O . GLU A 1 84 ? -15.837 7.678 9.724 1.00 97.38 84 GLU A O 1
ATOM 627 N N . THR A 1 85 ? -14.129 6.228 9.534 1.00 96.25 85 THR A N 1
ATOM 628 C CA . THR A 1 85 ? -14.724 5.453 8.435 1.00 96.25 85 THR A CA 1
ATOM 629 C C . THR A 1 85 ? -16.079 4.867 8.843 1.00 96.25 85 THR A C 1
ATOM 631 O O . THR A 1 85 ? -17.063 5.021 8.122 1.00 96.25 85 THR A O 1
ATOM 634 N N . LEU A 1 86 ? -16.184 4.230 10.015 1.00 95.62 86 LEU A N 1
ATOM 635 C CA . LEU A 1 86 ? -17.459 3.681 10.499 1.00 95.62 86 LEU A CA 1
ATOM 636 C C . LEU A 1 86 ? -18.536 4.763 10.661 1.00 95.62 86 LEU A C 1
ATOM 638 O O . LEU A 1 86 ? -19.693 4.544 10.291 1.00 95.62 86 LEU A O 1
ATOM 642 N N . GLN A 1 87 ? -18.154 5.947 11.143 1.00 96.19 87 GLN A N 1
ATOM 643 C CA . GLN A 1 87 ? -19.062 7.084 11.275 1.00 96.19 87 GLN A CA 1
ATOM 644 C C . GLN A 1 87 ? -19.546 7.620 9.922 1.00 96.19 87 GLN A C 1
ATOM 646 O O . GLN A 1 87 ? -20.728 7.954 9.799 1.00 96.19 87 GLN A O 1
ATOM 651 N N . GLU A 1 88 ? -18.692 7.668 8.895 1.00 96.50 88 GLU A N 1
ATOM 652 C CA . GLU A 1 88 ? -19.104 8.032 7.530 1.00 96.50 88 GLU A CA 1
ATOM 653 C C . GLU A 1 88 ? -20.125 7.038 6.961 1.00 96.50 88 GLU A C 1
ATOM 655 O O . GLU A 1 88 ? -21.091 7.438 6.308 1.00 96.50 88 GLU A O 1
ATOM 660 N N . PHE A 1 89 ? -19.972 5.749 7.276 1.00 96.19 89 PHE A N 1
ATOM 661 C CA . PHE A 1 89 ? -20.871 4.687 6.822 1.00 96.19 89 PHE A CA 1
ATOM 662 C C . PHE A 1 89 ? -22.095 4.447 7.718 1.00 96.19 89 PHE A C 1
ATOM 664 O O . PHE A 1 89 ? -22.906 3.568 7.414 1.00 96.19 89 PHE A O 1
ATOM 671 N N . LYS A 1 90 ? -22.316 5.244 8.772 1.00 94.00 90 LYS A N 1
ATOM 672 C CA . LYS A 1 90 ? -23.429 5.041 9.722 1.00 94.00 90 LYS A CA 1
ATOM 673 C C . LYS A 1 90 ? -24.812 4.940 9.071 1.00 94.00 90 LYS A C 1
ATOM 675 O O . LYS A 1 90 ? -25.675 4.244 9.586 1.00 94.00 90 LYS A O 1
ATOM 680 N N . PHE A 1 91 ? -25.021 5.584 7.918 1.00 95.31 91 PHE A N 1
ATOM 681 C CA . PHE A 1 91 ? -26.283 5.536 7.164 1.00 95.31 91 PHE A CA 1
ATOM 682 C C . PHE A 1 91 ? -26.654 4.129 6.660 1.00 95.31 91 PHE A C 1
ATOM 684 O O . PHE A 1 91 ? -27.788 3.908 6.246 1.00 95.31 91 PHE A O 1
ATOM 691 N N . THR A 1 92 ? -25.705 3.191 6.690 1.00 94.56 92 THR A N 1
ATOM 692 C CA . THR A 1 92 ? -25.893 1.782 6.311 1.00 94.56 92 THR A CA 1
ATOM 693 C C . THR A 1 92 ? -25.865 0.823 7.501 1.00 94.56 92 THR A C 1
ATOM 695 O O . THR A 1 92 ? -25.895 -0.385 7.291 1.00 94.56 92 THR A O 1
ATOM 698 N N . ASN A 1 93 ? -25.794 1.330 8.739 1.00 92.56 93 ASN A N 1
ATOM 699 C CA . ASN A 1 93 ? -25.636 0.525 9.956 1.00 92.56 93 ASN A CA 1
ATOM 700 C C . ASN A 1 93 ? -24.446 -0.460 9.892 1.00 92.56 93 ASN A C 1
ATOM 702 O O . ASN A 1 93 ? -24.491 -1.552 10.459 1.00 92.56 93 ASN A O 1
ATOM 706 N N . VAL A 1 94 ? -23.358 -0.086 9.204 1.00 94.31 94 VAL A N 1
ATOM 707 C CA . VAL A 1 94 ? -22.187 -0.961 8.990 1.00 94.31 94 VAL A CA 1
ATOM 708 C C . VAL A 1 94 ? -21.578 -1.474 10.295 1.00 94.31 94 VAL A C 1
ATOM 710 O O . VAL A 1 94 ? -21.147 -2.623 10.344 1.00 94.31 94 VAL A O 1
ATOM 713 N N . GLU A 1 95 ? -21.600 -0.689 11.375 1.00 91.69 95 GLU A N 1
ATOM 714 C CA . GLU A 1 95 ? -21.120 -1.150 12.684 1.00 91.69 95 GLU A CA 1
ATOM 715 C C . GLU A 1 95 ? -21.880 -2.378 13.209 1.00 91.69 95 GLU A C 1
ATOM 717 O O . GLU A 1 95 ? -21.272 -3.287 13.771 1.00 91.69 95 GLU A O 1
ATOM 722 N N . GLU A 1 96 ? -23.203 -2.421 13.036 1.00 93.81 96 GLU A N 1
ATOM 723 C CA . GLU A 1 96 ? -24.045 -3.539 13.481 1.00 93.81 96 GLU A CA 1
ATOM 724 C C . GLU A 1 96 ? -23.771 -4.788 12.641 1.00 93.81 96 GLU A C 1
ATOM 726 O O . GLU A 1 96 ? -23.651 -5.890 13.178 1.00 93.81 96 GLU A O 1
ATOM 731 N N . ILE A 1 97 ? -23.594 -4.603 11.329 1.00 94.62 97 ILE A N 1
ATOM 732 C CA . ILE A 1 97 ? -23.245 -5.679 10.398 1.00 94.62 97 ILE A CA 1
ATOM 733 C C . ILE A 1 97 ? -21.899 -6.293 10.788 1.00 94.62 97 ILE A C 1
ATOM 735 O O . ILE A 1 97 ? -21.805 -7.509 10.929 1.00 94.62 97 ILE A O 1
ATOM 739 N N . ILE A 1 98 ? -20.873 -5.472 11.027 1.00 93.31 98 ILE A N 1
ATOM 740 C CA . ILE A 1 98 ? -19.543 -5.958 11.419 1.00 93.31 98 ILE A CA 1
ATOM 741 C C . ILE A 1 98 ? -19.611 -6.717 12.747 1.00 93.31 98 ILE A C 1
ATOM 743 O O . ILE A 1 98 ? -19.073 -7.819 12.837 1.00 93.31 98 ILE A O 1
ATOM 747 N N . LYS A 1 99 ? -20.318 -6.181 13.752 1.00 93.56 99 LYS A N 1
ATOM 748 C CA . LYS A 1 99 ? -20.508 -6.855 15.050 1.00 93.56 99 LYS A CA 1
ATOM 749 C C . LYS A 1 99 ? -21.192 -8.218 14.919 1.00 93.56 99 LYS A C 1
ATOM 751 O O . LYS A 1 99 ? -20.969 -9.074 15.761 1.00 93.56 99 LYS A O 1
ATOM 756 N N . SER A 1 100 ? -22.002 -8.435 13.880 1.00 95.94 100 SER A N 1
ATOM 757 C CA . SER A 1 100 ? -22.646 -9.733 13.621 1.00 95.94 100 SER A CA 1
ATOM 758 C C . SER A 1 100 ? -21.729 -10.784 12.977 1.00 95.94 100 SER A C 1
ATOM 760 O O . SER A 1 100 ? -22.091 -11.957 12.932 1.00 95.94 100 SER A O 1
ATOM 762 N N . MET A 1 101 ? -20.565 -10.375 12.457 1.00 92.50 101 MET A N 1
ATOM 763 C CA . MET A 1 101 ? -19.606 -11.247 11.762 1.00 92.50 101 MET A CA 1
ATOM 764 C C . MET A 1 101 ? -18.446 -11.720 12.650 1.00 92.50 101 MET A C 1
ATOM 766 O O . MET A 1 101 ? -17.652 -12.551 12.205 1.00 92.50 101 MET A O 1
ATOM 770 N N . GLN A 1 102 ? -18.317 -11.152 13.851 1.00 74.88 102 GLN A N 1
ATOM 771 C CA . GLN A 1 102 ? -17.283 -11.476 14.840 1.00 74.88 102 GLN A CA 1
ATOM 772 C C . GLN A 1 102 ? -17.778 -12.542 15.816 1.00 74.88 102 GLN A C 1
ATOM 774 O O . GLN A 1 102 ? -16.951 -13.409 16.173 1.00 74.88 102 GLN A O 1
#

Secondary structure (DSSP, 8-state):
-EE--SBTTS-TTTT--SHHHHHHHHHHHHHSBPHHHHHHHHHHHHHT--GGGTTPEEESSSEEPPPGGGGTTHHHHHHHHHHHHHHHTGGGTHHHHHHHH-

Radius of gyration: 18.19 Å; chains: 1; bounding box: 36×37×39 Å

pLDDT: mean 93.76, std 2.69, range [74.88, 97.38]

Sequence (102 aa):
MVDPGLTKGTGLGRDVKGPLSFALKGFLGVAGRPTERGSATYVDAVLGHGKDSHGSFLMNCKNAPLACWFYTDGTQLTDLVWNETLQEFKFTNVEEIIKSMQ

Organism: NCBI:txid398673

Foldseek 3Di:
DEFLDLAPPPCVCVVPDDPVSVVVNVCSVPVHDYPVSSVVRVVCVVPVDDPVCVVFYHDPSDGDDDDPVCVPCVVVVVVVVVVVVCVVVVVVVVVVVVVVVD